Protein AF-A0A142J9A2-F1 (afdb_monomer)

Sequence (137 aa):
YHPEPRVAAILASHFKPEWIINVKETGLVWLVDYSDPINPTIKMIEAERFLHDGGWDSTQRYFMVAANQANKVAVIDALEGDLEALVDTPAVPHPGRGANWNDPEFGPVWTTSHLGEGSLIAIGTDPEGHPDSAWKV

Nearest PDB structures (foldseek):
  1n90-assembly1_B  TM=9.935E-01  e=1.266E-18  Pseudomonas aeruginosa
  1hzv-assembly1_A-2  TM=9.879E-01  e=7.842E-18  Pseudomonas aeruginosa
  1hj3-assembly1_A  TM=9.886E-01  e=1.085E-16  Paracoccus pantotrophus
  1aom-assembly1_A  TM=9.883E-01  e=1.145E-16  Paracoccus pantotrophus
  1hzu-assembly1_A-2  TM=9.749E-01  e=1.958E-16  Pseudomonas aeruginosa

Secondary structure (DSSP, 8-state):
--S---EEEEEE-SSSSEEEEEETTTTEEEEEE-SSTTS-EEEEEE--TTEEEEEE-TTS-EEEEEEGGGTEEEEEETTTTEEEEEEE-SS-B--TT-EEEEETTTEEEEEEEETTEEEEEEEE--TTT-TTTBT--

Structure (mmCIF, N/CA/C/O backbone):
data_AF-A0A142J9A2-F1
#
_entry.id   AF-A0A142J9A2-F1
#
loop_
_atom_site.group_PDB
_atom_site.id
_atom_site.type_symbol
_atom_site.label_atom_id
_atom_site.label_alt_id
_atom_site.label_comp_id
_atom_site.label_asym_id
_atom_site.label_entity_id
_atom_site.label_seq_id
_atom_site.pdbx_PDB_ins_code
_atom_site.Cartn_x
_atom_site.Cartn_y
_atom_site.Cartn_z
_atom_site.occupancy
_atom_site.B_iso_or_equiv
_atom_site.auth_seq_id
_atom_site.auth_comp_id
_atom_site.auth_asym_id
_atom_site.auth_atom_id
_atom_site.pdbx_PDB_model_num
ATOM 1 N N . TYR A 1 1 ? 15.820 -13.095 -12.353 1.00 70.88 1 TYR A N 1
ATOM 2 C CA . TYR A 1 1 ? 16.633 -11.868 -12.478 1.00 70.88 1 TYR A CA 1
ATOM 3 C C . TYR A 1 1 ? 15.858 -10.880 -13.334 1.00 70.88 1 TYR A C 1
ATOM 5 O O . TYR A 1 1 ? 15.519 -11.229 -14.459 1.00 70.88 1 TYR A O 1
ATOM 13 N N . HIS A 1 2 ? 15.527 -9.709 -12.786 1.00 83.44 2 HIS A N 1
ATOM 14 C CA . HIS A 1 2 ? 14.884 -8.607 -13.510 1.00 83.44 2 HIS A CA 1
ATOM 15 C C . HIS A 1 2 ? 15.907 -7.46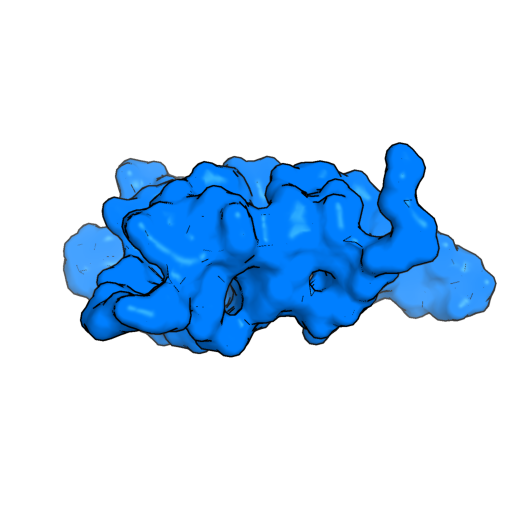7 -13.622 1.00 83.44 2 HIS A C 1
ATOM 17 O O . HIS A 1 2 ? 16.273 -6.924 -12.583 1.00 83.44 2 HIS A O 1
ATOM 23 N N . PRO A 1 3 ? 16.417 -7.136 -14.824 1.00 92.88 3 PRO A N 1
ATOM 24 C CA . PRO A 1 3 ? 17.461 -6.117 -14.976 1.00 92.88 3 PRO A CA 1
ATOM 25 C C . PRO A 1 3 ? 16.941 -4.674 -14.878 1.00 92.88 3 PRO A C 1
ATOM 27 O O . PRO A 1 3 ? 17.738 -3.768 -14.668 1.00 92.88 3 PRO A O 1
ATOM 30 N N . GLU A 1 4 ? 15.629 -4.456 -15.019 1.00 97.06 4 GLU A N 1
ATOM 31 C CA . GLU A 1 4 ? 15.005 -3.123 -15.026 1.00 97.06 4 GLU A CA 1
ATOM 32 C C . GLU A 1 4 ? 13.776 -3.048 -14.091 1.00 97.06 4 GLU A C 1
ATOM 34 O O . GLU A 1 4 ? 12.646 -2.899 -14.556 1.00 97.06 4 GLU A O 1
ATOM 39 N N . PRO A 1 5 ? 13.953 -3.215 -12.766 1.00 97.75 5 PRO A N 1
ATOM 40 C CA . PRO A 1 5 ? 12.890 -2.997 -11.795 1.00 97.75 5 PRO A CA 1
ATOM 41 C C . PRO A 1 5 ? 12.698 -1.497 -11.534 1.00 97.75 5 PRO A C 1
ATOM 43 O O . PRO A 1 5 ? 13.527 -0.837 -10.910 1.00 97.75 5 PRO A O 1
ATOM 46 N N . ARG A 1 6 ? 11.596 -0.948 -12.038 1.00 98.62 6 ARG A N 1
ATOM 47 C CA . ARG A 1 6 ? 11.241 0.468 -11.959 1.00 98.62 6 ARG A CA 1
ATOM 48 C C . ARG A 1 6 ? 10.575 0.782 -10.626 1.00 98.62 6 ARG A C 1
ATOM 50 O O . ARG A 1 6 ? 9.717 0.037 -10.153 1.00 98.62 6 ARG A O 1
ATOM 57 N N . VAL A 1 7 ? 10.917 1.936 -10.065 1.00 98.62 7 VAL A N 1
ATOM 58 C CA . VAL A 1 7 ? 10.167 2.525 -8.952 1.00 98.62 7 VAL A CA 1
ATOM 59 C C . VAL A 1 7 ? 8.869 3.122 -9.496 1.00 98.62 7 VAL A C 1
ATOM 61 O O . VAL A 1 7 ? 8.902 3.829 -10.503 1.00 98.62 7 VAL A O 1
ATOM 64 N N . ALA A 1 8 ? 7.734 2.821 -8.860 1.00 98.31 8 ALA A N 1
ATOM 65 C CA . ALA A 1 8 ? 6.420 3.300 -9.295 1.00 98.31 8 ALA A CA 1
ATOM 66 C C . ALA A 1 8 ? 5.876 4.427 -8.403 1.00 98.31 8 ALA A C 1
ATOM 68 O O . ALA A 1 8 ? 5.993 5.598 -8.756 1.00 98.31 8 ALA A O 1
ATOM 69 N N . ALA A 1 9 ? 5.301 4.089 -7.248 1.00 97.88 9 ALA A N 1
ATOM 70 C CA . ALA A 1 9 ? 4.845 5.052 -6.248 1.00 97.88 9 ALA A CA 1
ATOM 71 C C . ALA A 1 9 ? 5.752 5.054 -5.011 1.00 97.88 9 ALA A C 1
ATOM 73 O O . ALA A 1 9 ? 6.374 4.042 -4.679 1.00 97.88 9 ALA A O 1
ATOM 74 N N . ILE A 1 10 ? 5.801 6.210 -4.344 1.00 98.62 10 ILE A N 1
ATOM 75 C CA . ILE A 1 10 ? 6.500 6.432 -3.076 1.00 98.62 10 ILE A CA 1
ATOM 76 C C . ILE A 1 10 ? 5.545 7.159 -2.124 1.00 98.62 10 ILE A C 1
ATOM 78 O O . ILE A 1 10 ? 4.984 8.195 -2.493 1.00 98.62 10 ILE A O 1
ATOM 82 N N . LEU A 1 11 ? 5.367 6.628 -0.915 1.00 97.44 11 LEU A N 1
ATOM 83 C CA . LEU A 1 11 ? 4.600 7.238 0.176 1.00 97.44 11 LEU A CA 1
ATOM 84 C C . LEU A 1 11 ? 5.467 7.358 1.436 1.00 97.44 11 LEU A C 1
ATOM 86 O O . LEU A 1 11 ? 6.464 6.657 1.572 1.00 97.44 11 LEU A O 1
ATOM 90 N N . ALA A 1 12 ? 5.090 8.242 2.359 1.00 98.38 12 ALA A N 1
ATOM 91 C CA . ALA A 1 12 ? 5.709 8.342 3.682 1.00 98.38 12 ALA A CA 1
ATOM 92 C C . ALA A 1 12 ? 4.829 7.641 4.719 1.00 98.38 12 ALA A C 1
ATOM 94 O O . ALA A 1 12 ? 3.628 7.916 4.760 1.00 98.38 12 ALA A O 1
ATOM 95 N N . SER A 1 13 ? 5.420 6.777 5.547 1.00 98.19 13 SER A N 1
ATOM 96 C CA . SER A 1 13 ? 4.733 6.157 6.684 1.00 98.19 13 SER A CA 1
ATOM 97 C C . SER A 1 13 ? 4.321 7.208 7.721 1.00 98.19 13 SER A C 1
ATOM 99 O O . SER A 1 13 ? 5.017 8.200 7.940 1.00 98.19 13 SER A O 1
ATOM 101 N N . HIS A 1 14 ? 3.187 6.968 8.380 1.00 98.25 14 HIS A N 1
ATOM 102 C CA . HIS A 1 14 ? 2.698 7.771 9.505 1.00 98.25 14 HIS A CA 1
ATOM 103 C C . HIS A 1 14 ? 3.082 7.183 10.877 1.00 98.25 14 HIS A C 1
ATOM 105 O O . HIS A 1 14 ? 2.823 7.809 11.903 1.00 98.25 14 HIS A O 1
ATOM 111 N N . PHE A 1 15 ? 3.720 6.005 10.904 1.00 97.12 15 PHE A N 1
ATOM 112 C CA . PHE A 1 15 ? 4.009 5.242 12.130 1.00 97.12 15 PHE A CA 1
ATOM 113 C C . PHE A 1 15 ? 5.501 5.128 12.441 1.00 97.12 15 PHE A C 1
ATOM 115 O O . PHE A 1 15 ? 5.888 5.003 13.603 1.00 97.12 15 PHE A O 1
ATOM 122 N N . LYS A 1 16 ? 6.341 5.166 11.406 1.00 96.94 16 LYS A N 1
ATOM 123 C CA . LYS A 1 16 ? 7.795 5.002 11.488 1.00 96.94 16 LYS A CA 1
ATOM 124 C C . LYS A 1 16 ? 8.476 6.028 10.580 1.00 96.94 16 LYS A C 1
ATOM 126 O O . LYS A 1 16 ? 7.834 6.512 9.646 1.00 96.94 16 LYS A O 1
ATOM 131 N N . PRO A 1 17 ? 9.753 6.374 10.818 1.00 98.12 17 PRO A N 1
ATOM 132 C CA . PRO A 1 17 ? 10.532 7.217 9.916 1.00 98.12 17 PRO A CA 1
ATOM 133 C C . PRO A 1 17 ? 10.902 6.445 8.636 1.00 98.12 17 PRO A C 1
ATOM 135 O O . PRO A 1 17 ? 12.073 6.202 8.368 1.00 98.12 17 PRO A O 1
ATOM 138 N N . GLU A 1 18 ? 9.900 6.037 7.856 1.00 98.62 18 GLU A N 1
ATOM 139 C CA . GLU A 1 18 ? 10.052 5.155 6.698 1.00 98.62 18 GLU A CA 1
ATOM 140 C C . GLU A 1 18 ? 9.411 5.735 5.431 1.00 98.62 18 GLU A C 1
ATOM 142 O O . GLU A 1 18 ? 8.284 6.243 5.446 1.00 98.62 18 GLU A O 1
ATOM 147 N N . TRP A 1 19 ? 10.114 5.607 4.304 1.00 98.69 19 TRP A N 1
ATOM 148 C CA . TRP A 1 19 ? 9.497 5.682 2.978 1.00 98.69 19 TRP A CA 1
ATOM 149 C C . TRP A 1 19 ? 8.985 4.302 2.571 1.00 98.69 19 TRP A C 1
ATOM 151 O O . TRP A 1 19 ? 9.674 3.306 2.771 1.00 98.69 19 TRP A O 1
ATOM 161 N N . ILE A 1 20 ? 7.818 4.253 1.936 1.00 98.69 20 ILE A N 1
ATOM 162 C CA . ILE A 1 20 ? 7.226 3.049 1.349 1.00 98.69 20 ILE A CA 1
ATOM 163 C C . ILE A 1 20 ? 7.339 3.159 -0.166 1.00 98.69 20 ILE A C 1
ATOM 165 O O . ILE A 1 20 ? 6.775 4.076 -0.764 1.00 98.69 20 ILE A O 1
ATOM 169 N N . ILE A 1 21 ? 8.093 2.253 -0.786 1.00 98.75 21 ILE A N 1
ATOM 170 C CA . ILE A 1 21 ? 8.489 2.339 -2.196 1.00 98.75 21 ILE A CA 1
ATOM 171 C C . ILE A 1 21 ? 8.025 1.095 -2.953 1.00 98.75 21 ILE A C 1
ATOM 173 O O . ILE A 1 21 ? 8.414 -0.022 -2.622 1.00 98.75 21 ILE A O 1
ATOM 177 N N . ASN A 1 22 ? 7.261 1.293 -4.025 1.00 98.75 22 ASN A N 1
ATOM 178 C CA . ASN A 1 22 ? 6.871 0.217 -4.934 1.00 98.75 22 ASN A CA 1
ATOM 179 C C . ASN A 1 22 ? 7.960 -0.068 -5.965 1.00 98.75 22 ASN A C 1
ATOM 181 O O . ASN A 1 22 ? 8.330 0.823 -6.735 1.00 98.75 22 ASN A O 1
ATOM 185 N N . VAL A 1 23 ? 8.377 -1.329 -6.064 1.00 98.56 23 VAL A N 1
ATOM 186 C CA . VAL A 1 23 ? 9.307 -1.816 -7.087 1.00 98.56 23 VAL A CA 1
ATOM 187 C C . VAL A 1 23 ? 8.563 -2.746 -8.048 1.00 98.56 23 VAL A C 1
ATOM 189 O O . VAL A 1 23 ? 8.275 -3.906 -7.742 1.00 98.56 23 VAL A O 1
ATOM 192 N N . LYS A 1 24 ? 8.220 -2.206 -9.223 1.00 98.44 24 LYS A N 1
ATOM 193 C CA . LYS A 1 24 ? 7.184 -2.716 -10.134 1.00 98.44 24 LYS A CA 1
ATOM 194 C C . LYS A 1 24 ? 7.430 -4.146 -10.620 1.00 98.44 24 LYS A C 1
ATOM 196 O O . LYS A 1 24 ? 6.589 -5.015 -10.413 1.00 98.44 24 LYS A O 1
ATOM 201 N N . GLU A 1 25 ? 8.534 -4.411 -11.311 1.00 98.31 25 GLU A N 1
ATOM 202 C CA . GLU A 1 25 ? 8.748 -5.680 -12.027 1.00 98.31 25 GLU A CA 1
ATOM 203 C C . GLU A 1 25 ? 8.978 -6.862 -11.084 1.00 98.31 25 GLU A C 1
ATOM 205 O O . GLU A 1 25 ? 8.613 -7.992 -11.423 1.00 98.31 25 GLU A O 1
ATOM 210 N N . THR A 1 26 ? 9.576 -6.591 -9.921 1.00 98.19 26 THR A N 1
ATOM 211 C CA . THR A 1 26 ? 9.856 -7.584 -8.878 1.00 98.19 26 THR A CA 1
ATOM 212 C C . THR A 1 26 ? 8.685 -7.796 -7.930 1.00 98.19 26 THR A C 1
ATOM 214 O O . THR A 1 26 ? 8.685 -8.796 -7.228 1.00 98.19 26 THR A O 1
ATOM 217 N N . GLY A 1 27 ? 7.705 -6.887 -7.903 1.00 98.25 27 GLY A N 1
ATOM 218 C CA . GLY A 1 27 ? 6.557 -6.985 -7.002 1.00 98.25 27 GLY A CA 1
ATOM 219 C C . GLY A 1 27 ? 6.924 -6.838 -5.530 1.00 98.25 27 GLY A C 1
ATOM 220 O O . GLY A 1 27 ? 6.348 -7.509 -4.680 1.00 98.25 27 GLY A O 1
ATOM 221 N N . LEU A 1 28 ? 7.919 -5.995 -5.241 1.00 98.62 28 LEU A N 1
ATOM 222 C CA . LEU A 1 28 ? 8.384 -5.750 -3.879 1.00 98.62 28 LEU A CA 1
ATOM 223 C C . LEU A 1 28 ? 7.921 -4.376 -3.410 1.00 98.62 28 LEU A C 1
ATOM 225 O O . LEU A 1 28 ? 8.057 -3.395 -4.145 1.00 98.62 28 LEU A O 1
ATOM 229 N N . VAL A 1 29 ? 7.457 -4.307 -2.168 1.00 98.81 29 VAL A N 1
ATOM 230 C CA . VAL A 1 29 ? 7.281 -3.051 -1.437 1.00 98.81 29 VAL A CA 1
ATOM 231 C C . VAL A 1 29 ? 8.450 -2.909 -0.473 1.00 98.81 29 VAL A C 1
ATOM 233 O O . VAL A 1 29 ? 8.738 -3.818 0.302 1.00 98.81 29 VAL A O 1
ATOM 236 N N . TRP A 1 30 ? 9.179 -1.803 -0.554 1.00 98.75 30 TRP A N 1
ATOM 237 C CA . TRP A 1 30 ? 10.323 -1.536 0.314 1.00 98.75 30 TRP A CA 1
ATOM 238 C C . TRP A 1 30 ? 9.935 -0.526 1.383 1.00 98.75 30 TRP A C 1
ATOM 240 O O . TRP A 1 30 ? 9.460 0.557 1.048 1.00 98.75 30 TRP A O 1
ATOM 250 N N . LEU A 1 31 ? 10.185 -0.864 2.644 1.00 98.69 31 LEU A N 1
ATOM 251 C CA . LEU A 1 31 ? 10.149 0.070 3.764 1.00 98.69 31 LEU A CA 1
ATOM 252 C C . LEU A 1 31 ? 11.582 0.530 4.025 1.00 98.69 31 LEU A C 1
ATOM 254 O O . LEU A 1 31 ? 12.428 -0.275 4.422 1.00 98.69 31 LEU A O 1
ATOM 258 N N . VAL A 1 32 ? 11.869 1.793 3.722 1.00 98.69 32 VAL A N 1
ATOM 259 C CA . VAL A 1 32 ? 13.205 2.390 3.820 1.00 98.69 32 VAL A CA 1
ATOM 260 C C . VAL A 1 32 ? 13.246 3.315 5.028 1.00 98.69 32 VAL A C 1
ATOM 262 O O . VAL A 1 32 ? 12.724 4.429 4.959 1.00 98.69 32 VAL A O 1
ATOM 265 N N . ASP A 1 33 ? 13.873 2.857 6.109 1.00 98.62 33 ASP A N 1
ATOM 266 C CA . ASP A 1 33 ? 14.057 3.629 7.340 1.00 98.62 33 ASP A CA 1
ATOM 267 C C . ASP A 1 33 ? 15.119 4.714 7.123 1.00 98.62 33 ASP A C 1
ATOM 269 O O . ASP A 1 33 ? 16.268 4.431 6.768 1.00 98.62 33 ASP A O 1
ATOM 273 N N . TYR A 1 34 ? 14.716 5.966 7.328 1.00 97.88 34 TYR A N 1
ATOM 274 C CA . TYR A 1 34 ? 15.544 7.157 7.167 1.00 97.88 34 TYR A CA 1
ATOM 275 C C . TYR A 1 34 ? 15.955 7.806 8.497 1.00 97.88 34 TYR A C 1
ATOM 277 O O . TYR A 1 34 ? 16.426 8.945 8.495 1.00 97.88 34 TYR A O 1
ATOM 285 N N . SER A 1 35 ? 15.790 7.123 9.633 1.00 98.25 35 SER A N 1
ATOM 286 C CA . SER A 1 35 ? 16.272 7.592 10.941 1.00 98.25 35 SER A CA 1
ATOM 287 C C . SER A 1 35 ? 17.792 7.808 10.972 1.00 98.25 35 SER A C 1
ATOM 289 O O . SER A 1 35 ? 18.254 8.779 11.574 1.00 98.25 35 SER A O 1
ATOM 291 N N . ASP A 1 36 ? 18.554 6.970 10.260 1.00 97.88 36 ASP A N 1
ATOM 292 C CA . ASP A 1 36 ? 19.940 7.224 9.855 1.00 97.88 36 ASP A CA 1
ATOM 293 C C . ASP A 1 36 ? 20.021 7.294 8.316 1.00 97.88 36 ASP A C 1
ATOM 295 O O . ASP A 1 36 ? 20.194 6.272 7.648 1.00 97.88 36 ASP A O 1
ATOM 299 N N . PRO A 1 37 ? 19.911 8.492 7.714 1.00 94.44 37 PRO A N 1
ATOM 300 C CA . PRO A 1 37 ? 19.881 8.641 6.260 1.00 94.44 37 PRO A CA 1
ATOM 301 C C . PRO A 1 37 ? 21.224 8.326 5.580 1.00 94.44 37 PRO A C 1
ATOM 303 O O . PRO A 1 37 ? 21.272 8.248 4.353 1.00 94.44 37 PRO A O 1
ATOM 306 N N . ILE A 1 38 ? 22.314 8.165 6.340 1.00 97.81 38 ILE A N 1
ATOM 307 C CA . ILE A 1 38 ? 23.623 7.771 5.804 1.00 97.81 38 ILE A CA 1
ATOM 308 C C . ILE A 1 38 ? 23.778 6.244 5.804 1.00 97.81 38 ILE A C 1
ATOM 310 O O . ILE A 1 38 ? 24.493 5.713 4.953 1.00 97.81 38 ILE A O 1
ATOM 314 N N . ASN A 1 39 ? 23.071 5.536 6.692 1.00 97.44 39 ASN A N 1
ATOM 315 C CA . ASN A 1 39 ? 23.067 4.073 6.784 1.00 97.44 39 ASN A CA 1
ATOM 316 C C . ASN A 1 39 ? 21.627 3.517 6.826 1.00 97.44 39 ASN A C 1
ATOM 318 O O . ASN A 1 39 ? 21.235 2.915 7.830 1.00 97.44 39 ASN A O 1
ATOM 322 N N . PRO A 1 40 ? 20.824 3.702 5.760 1.00 97.06 40 PRO A N 1
ATOM 323 C CA . PRO A 1 40 ? 19.420 3.311 5.780 1.00 97.06 40 PRO A CA 1
ATOM 324 C C . PRO A 1 40 ? 19.268 1.793 5.891 1.00 97.06 40 PRO A C 1
ATOM 326 O O . PRO A 1 40 ? 20.005 1.027 5.260 1.00 97.06 40 PRO A O 1
ATOM 329 N N . THR A 1 41 ? 18.262 1.356 6.646 1.00 98.31 41 THR A N 1
ATOM 330 C CA . THR A 1 41 ? 17.831 -0.046 6.637 1.00 98.31 41 THR A CA 1
ATOM 331 C C . THR A 1 41 ? 16.636 -0.212 5.706 1.00 98.31 41 THR A C 1
ATOM 333 O O . THR A 1 41 ? 15.839 0.709 5.524 1.00 98.31 41 THR A O 1
ATOM 336 N N . ILE A 1 42 ? 16.540 -1.373 5.055 1.00 98.50 42 ILE A N 1
ATOM 337 C CA . ILE A 1 42 ? 15.473 -1.664 4.094 1.00 98.50 42 ILE A CA 1
ATOM 338 C C . ILE A 1 42 ? 14.836 -3.000 4.457 1.00 98.50 42 ILE A C 1
ATOM 340 O O . ILE A 1 42 ? 15.507 -4.035 4.430 1.00 98.50 42 ILE A O 1
ATOM 344 N N . LYS A 1 43 ? 13.531 -2.989 4.743 1.00 98.50 43 LYS A N 1
ATOM 345 C CA . LYS A 1 43 ? 12.698 -4.198 4.783 1.00 98.50 43 LYS A CA 1
ATOM 346 C C . LYS A 1 43 ? 12.016 -4.352 3.428 1.00 98.50 43 LYS A C 1
ATOM 348 O O . LYS A 1 43 ? 11.395 -3.416 2.937 1.00 98.50 43 LYS A O 1
ATOM 353 N N . MET A 1 44 ? 12.139 -5.525 2.816 1.00 98.62 44 MET A N 1
ATOM 354 C CA . MET A 1 44 ? 11.492 -5.840 1.540 1.00 98.62 44 MET A CA 1
ATOM 355 C C . MET A 1 44 ? 10.321 -6.785 1.797 1.00 98.62 44 MET A C 1
ATOM 357 O O . MET A 1 44 ? 10.509 -7.840 2.398 1.00 98.62 44 MET A O 1
ATOM 361 N N . ILE A 1 45 ? 9.133 -6.396 1.346 1.00 98.62 45 ILE A N 1
ATOM 362 C CA . ILE A 1 45 ? 7.895 -7.165 1.459 1.00 98.62 45 ILE A CA 1
ATOM 363 C C . ILE A 1 45 ? 7.551 -7.695 0.070 1.00 98.62 45 ILE A C 1
ATOM 365 O O . ILE A 1 45 ? 7.457 -6.924 -0.888 1.00 98.62 45 ILE A O 1
ATOM 369 N N . GLU A 1 46 ? 7.381 -9.009 -0.040 1.00 98.38 46 GLU A N 1
ATOM 370 C CA . GLU A 1 46 ? 6.830 -9.632 -1.242 1.00 98.38 46 GLU A CA 1
ATOM 371 C C . GLU A 1 46 ? 5.334 -9.319 -1.318 1.00 98.38 46 GLU A C 1
ATOM 373 O O . GLU A 1 46 ? 4.599 -9.595 -0.375 1.00 98.38 46 GLU A O 1
ATOM 378 N N . ALA A 1 47 ? 4.899 -8.710 -2.421 1.00 98.50 47 ALA A N 1
ATOM 379 C CA . ALA A 1 47 ? 3.502 -8.381 -2.678 1.00 98.50 47 ALA A CA 1
ATOM 380 C C . ALA A 1 47 ? 3.047 -9.077 -3.969 1.00 98.50 47 ALA A C 1
ATOM 382 O O . ALA A 1 47 ? 2.854 -10.288 -3.992 1.00 98.50 47 ALA A O 1
ATOM 383 N N . GLU A 1 48 ? 2.917 -8.333 -5.065 1.00 98.56 48 GLU A N 1
ATOM 384 C CA . GLU A 1 48 ? 2.558 -8.870 -6.375 1.00 98.56 48 GLU A CA 1
ATOM 385 C C . GLU A 1 48 ? 3.270 -8.081 -7.473 1.00 98.56 48 GLU A C 1
ATOM 387 O O . GLU A 1 48 ? 3.547 -6.890 -7.332 1.00 98.56 48 GLU A O 1
ATOM 392 N N . ARG A 1 49 ? 3.590 -8.731 -8.590 1.00 98.12 49 ARG A N 1
ATOM 393 C CA . ARG A 1 49 ? 4.251 -8.088 -9.726 1.00 98.12 49 ARG A CA 1
ATOM 394 C C . ARG A 1 49 ? 3.371 -7.005 -10.342 1.00 98.12 49 ARG A C 1
ATOM 396 O O . ARG A 1 49 ? 2.148 -7.061 -10.337 1.00 98.12 49 ARG A O 1
ATOM 403 N N . PHE A 1 50 ? 4.035 -6.043 -10.972 1.00 98.00 50 PHE A N 1
ATOM 404 C CA . PHE A 1 50 ? 3.421 -4.905 -11.651 1.00 98.00 50 PHE A CA 1
ATOM 405 C C . PHE A 1 50 ? 2.795 -3.857 -10.725 1.00 98.00 50 PHE A C 1
ATOM 407 O O . PHE A 1 50 ? 1.939 -3.093 -11.179 1.00 98.00 50 PHE A O 1
ATOM 414 N N . LEU A 1 51 ? 3.296 -3.734 -9.487 1.00 98.62 51 LEU A N 1
ATOM 415 C CA . LEU A 1 51 ? 2.959 -2.620 -8.590 1.00 98.62 51 LEU A CA 1
ATOM 416 C C . LEU A 1 51 ? 3.025 -1.279 -9.326 1.00 98.62 51 LEU A C 1
ATOM 418 O O . LEU A 1 51 ? 3.908 -1.040 -10.162 1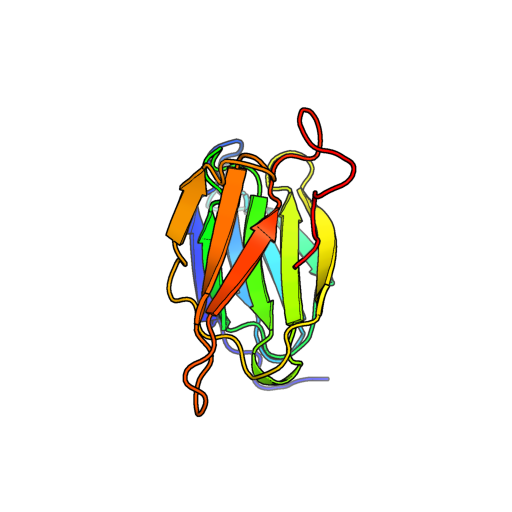.00 98.62 51 LEU A O 1
ATOM 422 N N . HIS A 1 52 ? 2.063 -0.412 -9.052 1.00 98.44 52 HIS A N 1
ATOM 423 C CA . HIS A 1 52 ? 1.929 0.877 -9.707 1.00 98.44 52 HIS A CA 1
ATOM 424 C C . HIS A 1 52 ? 1.655 1.965 -8.663 1.00 98.44 52 HIS A C 1
ATOM 426 O O . HIS A 1 52 ? 2.533 2.277 -7.854 1.00 98.44 52 HIS A O 1
ATOM 432 N N . ASP A 1 53 ? 0.459 2.530 -8.694 1.00 98.38 53 ASP A N 1
ATOM 433 C CA . ASP A 1 53 ? -0.060 3.565 -7.822 1.00 98.38 53 ASP A CA 1
ATOM 434 C C . ASP A 1 53 ? -0.881 2.975 -6.667 1.00 98.38 53 ASP A C 1
ATOM 436 O O . ASP A 1 53 ? -1.200 1.786 -6.632 1.00 98.38 53 ASP A O 1
ATOM 440 N N . GLY A 1 54 ? -1.156 3.808 -5.671 1.00 98.56 54 GLY A N 1
ATOM 441 C CA . GLY A 1 54 ? -1.813 3.410 -4.440 1.00 98.56 54 GLY A CA 1
ATOM 442 C C . GLY A 1 54 ? -1.919 4.566 -3.456 1.00 98.56 54 GLY A C 1
ATOM 443 O O . GLY A 1 54 ? -1.315 5.629 -3.641 1.00 98.56 54 GLY A O 1
ATOM 444 N N . GLY A 1 55 ? -2.668 4.350 -2.384 1.00 98.75 55 GLY A N 1
ATOM 445 C CA . GLY A 1 55 ? -2.854 5.339 -1.336 1.00 98.75 55 GLY A CA 1
ATOM 446 C C . GLY A 1 55 ? -3.184 4.724 0.008 1.00 98.75 55 GLY A C 1
ATOM 447 O O . GLY A 1 55 ? -3.358 3.518 0.144 1.00 98.75 55 GLY A O 1
ATOM 448 N N . TRP A 1 56 ? -3.236 5.589 1.006 1.00 98.81 56 TRP A N 1
ATOM 449 C CA . TRP A 1 56 ? -3.618 5.223 2.356 1.00 98.81 56 TRP A CA 1
ATOM 450 C C . TRP A 1 56 ? -5.109 4.910 2.455 1.00 98.81 56 TRP A C 1
ATOM 452 O O . TRP A 1 56 ? -5.928 5.611 1.850 1.00 98.81 56 TRP A O 1
ATOM 462 N N . ASP A 1 57 ? -5.451 3.931 3.287 1.00 98.75 57 ASP A N 1
ATOM 463 C CA . ASP A 1 57 ? -6.779 3.844 3.883 1.00 98.75 57 ASP A CA 1
ATOM 464 C C . ASP A 1 57 ? -7.073 5.088 4.754 1.00 98.75 57 ASP A C 1
ATOM 466 O O . ASP A 1 57 ? -6.207 5.935 5.005 1.00 98.75 57 ASP A O 1
ATOM 470 N N . SER A 1 58 ? -8.309 5.215 5.237 1.00 98.56 58 SER A N 1
ATOM 471 C CA . SER A 1 58 ? -8.733 6.368 6.046 1.00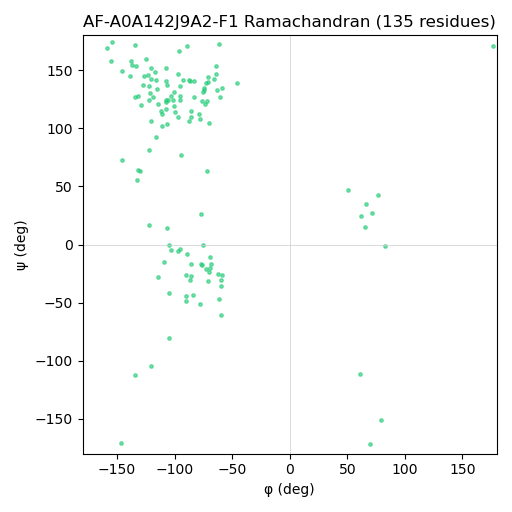 98.56 58 SER A CA 1
ATOM 472 C C . SER A 1 58 ? -7.929 6.577 7.340 1.00 98.56 58 SER A C 1
ATOM 474 O O . SER A 1 58 ? -7.818 7.715 7.799 1.00 98.56 58 SER A O 1
ATOM 476 N N . THR A 1 59 ? -7.349 5.514 7.906 1.00 98.50 59 THR A N 1
ATOM 477 C CA . THR A 1 59 ? -6.551 5.548 9.143 1.00 98.50 59 THR A CA 1
ATOM 478 C C . THR A 1 59 ? -5.067 5.819 8.900 1.00 98.50 59 THR A C 1
ATOM 480 O O . THR A 1 59 ? -4.323 6.055 9.850 1.00 98.50 59 THR A O 1
ATOM 483 N N . GLN A 1 60 ? -4.640 5.828 7.633 1.00 98.50 60 GLN A N 1
ATOM 484 C CA . GLN A 1 60 ? -3.247 5.972 7.207 1.00 98.50 60 GLN A CA 1
ATOM 485 C C . GLN A 1 60 ? -2.324 4.819 7.616 1.00 98.50 60 GLN A C 1
ATOM 487 O O . GLN A 1 60 ? -1.105 4.977 7.530 1.00 98.50 60 GLN A O 1
ATOM 492 N N . ARG A 1 61 ? -2.885 3.672 8.027 1.00 98.50 61 ARG A N 1
ATOM 493 C CA . ARG A 1 61 ? -2.153 2.458 8.425 1.00 98.50 61 ARG A CA 1
ATOM 494 C C . ARG A 1 61 ? -1.899 1.524 7.259 1.00 98.50 61 ARG A C 1
ATOM 496 O O . ARG A 1 61 ? -0.786 1.021 7.119 1.00 98.50 61 ARG A O 1
ATOM 503 N N . TYR A 1 62 ? -2.907 1.305 6.431 1.00 98.81 62 TYR A N 1
ATOM 504 C CA . TYR A 1 62 ? -2.851 0.335 5.355 1.00 98.81 62 TYR A CA 1
ATOM 505 C C . TYR A 1 62 ? -2.589 1.038 4.034 1.00 98.81 62 TYR A C 1
ATOM 507 O O . TYR A 1 62 ? -3.360 1.891 3.584 1.00 98.81 62 TYR A O 1
ATOM 515 N N . PHE A 1 63 ? -1.477 0.687 3.400 1.00 98.69 63 PHE A N 1
ATOM 516 C CA . PHE A 1 63 ? -1.173 1.146 2.058 1.00 98.69 63 PHE A CA 1
ATOM 517 C C . PHE A 1 63 ? -1.838 0.217 1.040 1.00 98.69 63 PHE A C 1
ATOM 519 O O . PHE A 1 63 ? -1.431 -0.932 0.862 1.00 98.69 63 PHE A O 1
ATOM 526 N N . MET A 1 64 ? -2.863 0.747 0.374 1.00 98.75 64 MET A N 1
ATOM 527 C CA . MET A 1 64 ? -3.641 0.093 -0.674 1.00 98.75 64 MET A CA 1
ATOM 528 C C . MET A 1 64 ? -2.955 0.337 -2.022 1.00 98.75 64 MET A C 1
ATOM 530 O O . MET A 1 64 ? -2.996 1.456 -2.544 1.00 98.75 64 MET A O 1
ATOM 534 N N . VAL A 1 65 ? -2.308 -0.679 -2.596 1.00 98.44 65 VAL A N 1
ATOM 535 C CA . VAL A 1 65 ? -1.507 -0.543 -3.823 1.00 98.44 65 VAL A CA 1
ATOM 536 C C . VAL A 1 65 ? -1.990 -1.449 -4.948 1.00 98.44 65 VAL A C 1
ATOM 538 O O . VAL A 1 65 ? -2.126 -2.657 -4.787 1.00 98.44 65 VAL A O 1
ATOM 541 N N . ALA A 1 66 ? -2.184 -0.877 -6.134 1.00 98.62 66 ALA A N 1
ATOM 542 C CA . ALA A 1 66 ? -2.556 -1.622 -7.327 1.00 98.62 66 ALA A CA 1
ATOM 543 C C . ALA A 1 66 ? -1.359 -2.384 -7.921 1.00 98.62 66 ALA A C 1
ATOM 545 O O . ALA A 1 66 ? -0.351 -1.793 -8.324 1.00 98.62 66 ALA A O 1
ATOM 546 N N . ALA A 1 67 ? -1.512 -3.698 -8.071 1.00 98.44 67 ALA A N 1
ATOM 547 C CA . ALA A 1 67 ? -0.707 -4.544 -8.944 1.00 98.44 67 ALA A CA 1
ATO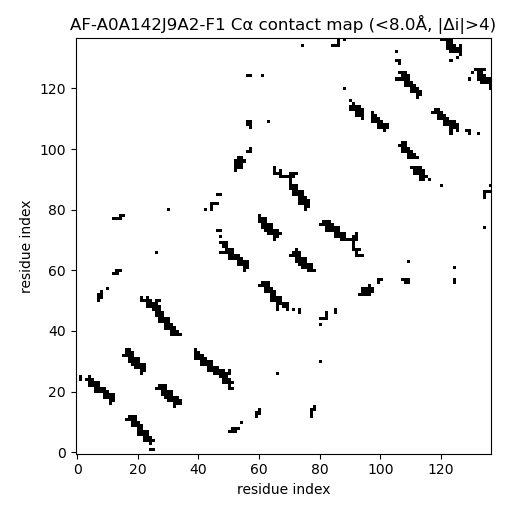M 548 C C . ALA A 1 67 ? -1.437 -4.669 -10.289 1.00 98.44 67 ALA A C 1
ATOM 550 O O . ALA A 1 67 ? -2.137 -5.641 -10.573 1.00 98.44 67 ALA A O 1
ATOM 551 N N . ASN A 1 68 ? -1.351 -3.612 -11.097 1.00 93.62 68 ASN A N 1
ATOM 552 C CA . ASN A 1 68 ? -2.359 -3.346 -12.122 1.00 93.62 68 ASN A CA 1
ATOM 553 C C . ASN A 1 68 ? -2.484 -4.448 -13.194 1.00 93.62 68 ASN A C 1
ATOM 555 O O . ASN A 1 68 ? -3.581 -4.917 -13.470 1.00 93.62 68 ASN A O 1
ATOM 559 N N . GLN A 1 69 ? -1.370 -4.928 -13.748 1.00 96.38 69 GLN A N 1
ATOM 560 C CA . GLN A 1 69 ? -1.356 -6.015 -14.741 1.00 96.38 69 GLN A CA 1
ATOM 561 C C . GLN A 1 69 ? -1.592 -7.409 -14.132 1.00 96.38 69 GLN A C 1
ATOM 563 O O . GLN A 1 69 ? -1.598 -8.396 -14.864 1.00 96.38 69 GLN A O 1
ATOM 568 N N . ALA A 1 70 ? -1.777 -7.498 -12.813 1.00 97.44 70 ALA A N 1
ATOM 569 C CA . ALA A 1 70 ? -2.171 -8.714 -12.111 1.00 97.44 70 ALA A CA 1
ATOM 570 C C . ALA A 1 70 ? -3.650 -8.702 -11.677 1.00 97.44 70 ALA A C 1
ATOM 572 O O . ALA A 1 70 ? -4.097 -9.690 -11.106 1.00 97.44 70 ALA A O 1
ATOM 573 N N . ASN A 1 71 ? -4.404 -7.624 -11.953 1.00 97.44 71 ASN A N 1
ATOM 574 C CA . ASN A 1 71 ? -5.783 -7.423 -11.481 1.00 97.44 71 ASN A CA 1
ATOM 575 C C . ASN A 1 71 ? -5.925 -7.638 -9.964 1.00 97.44 71 ASN A C 1
ATOM 577 O O . ASN A 1 71 ? -6.798 -8.371 -9.500 1.00 97.44 71 ASN A O 1
ATOM 581 N N . LYS A 1 72 ? -5.012 -7.038 -9.192 1.00 98.62 72 LYS A N 1
ATOM 582 C CA . LYS A 1 72 ? -4.989 -7.146 -7.731 1.00 98.62 72 LYS A CA 1
ATOM 583 C C . LYS A 1 72 ? -4.717 -5.804 -7.064 1.00 98.62 72 LYS A C 1
ATOM 585 O O . LYS A 1 72 ? -4.035 -4.942 -7.626 1.00 98.62 72 LYS A O 1
ATOM 590 N N . VAL A 1 73 ? -5.180 -5.675 -5.827 1.00 98.81 73 VAL A N 1
ATOM 591 C CA . VAL A 1 73 ? -4.745 -4.659 -4.864 1.00 98.81 73 VAL A CA 1
ATOM 592 C C . VAL A 1 73 ? -4.047 -5.369 -3.709 1.00 98.81 73 VAL A C 1
ATOM 594 O O . VAL A 1 73 ? -4.642 -6.226 -3.062 1.00 98.81 73 VAL A O 1
ATOM 597 N N . ALA A 1 74 ? -2.783 -5.035 -3.459 1.00 98.75 74 ALA A N 1
ATOM 598 C CA . ALA A 1 74 ? -2.080 -5.480 -2.264 1.00 98.75 74 ALA A CA 1
ATOM 599 C C . ALA A 1 74 ? -2.325 -4.497 -1.115 1.00 98.75 74 ALA A C 1
ATOM 601 O O . ALA A 1 74 ? -2.370 -3.283 -1.325 1.00 98.75 74 ALA A O 1
ATOM 602 N N . VAL A 1 75 ? -2.475 -5.037 0.089 1.00 98.81 75 VAL A N 1
ATOM 603 C CA . VAL A 1 75 ? -2.680 -4.284 1.327 1.00 98.81 75 VAL A CA 1
ATOM 604 C C . VAL A 1 75 ? -1.437 -4.462 2.186 1.00 98.81 75 VAL A C 1
ATOM 606 O O . VAL A 1 75 ? -1.127 -5.579 2.593 1.00 98.81 75 VAL A O 1
ATOM 609 N N . ILE A 1 76 ? -0.705 -3.377 2.428 1.00 98.75 76 ILE A N 1
ATOM 610 C CA . ILE A 1 76 ? 0.514 -3.389 3.246 1.00 98.75 76 ILE A CA 1
ATOM 611 C C . ILE A 1 76 ? 0.218 -2.716 4.582 1.00 98.75 76 ILE A C 1
ATOM 613 O O . ILE A 1 76 ? -0.172 -1.547 4.591 1.00 98.75 76 ILE A O 1
ATOM 617 N N . ASP A 1 77 ? 0.429 -3.410 5.698 1.00 98.69 77 ASP A N 1
ATOM 618 C CA . ASP A 1 77 ? 0.343 -2.800 7.026 1.00 98.69 77 ASP A CA 1
ATOM 619 C C . ASP A 1 77 ? 1.639 -2.025 7.303 1.00 98.69 77 ASP A C 1
ATOM 621 O O . ASP A 1 77 ? 2.715 -2.607 7.433 1.00 98.69 77 ASP A O 1
ATOM 625 N N . ALA A 1 78 ? 1.573 -0.695 7.375 1.00 98.12 78 ALA A N 1
ATOM 626 C CA . ALA A 1 78 ? 2.749 0.137 7.631 1.00 98.12 78 ALA A CA 1
ATOM 627 C C . ALA A 1 78 ? 3.198 0.131 9.104 1.00 98.12 78 ALA A C 1
ATOM 629 O O . ALA A 1 78 ? 4.330 0.524 9.404 1.00 98.12 78 ALA A O 1
ATOM 630 N N . LEU A 1 79 ? 2.334 -0.296 10.028 1.00 97.81 79 LEU A N 1
ATOM 631 C CA . LEU A 1 79 ? 2.672 -0.421 11.441 1.00 97.81 79 LEU A CA 1
ATOM 632 C C . LEU A 1 79 ? 3.499 -1.688 11.683 1.00 97.81 79 LEU A C 1
ATOM 634 O O . LEU A 1 79 ? 4.594 -1.608 12.245 1.00 97.81 79 LEU A O 1
ATOM 638 N N . GLU A 1 80 ? 3.030 -2.836 11.201 1.00 98.12 80 GLU A N 1
ATOM 639 C CA . GLU A 1 80 ? 3.717 -4.129 11.372 1.00 98.12 80 GLU A CA 1
ATOM 640 C C . GLU A 1 80 ? 4.779 -4.375 10.279 1.00 98.12 80 GLU A C 1
ATOM 642 O O . GLU A 1 80 ? 5.841 -4.978 10.497 1.00 98.12 80 GLU A O 1
ATOM 647 N N . GLY A 1 81 ? 4.574 -3.777 9.108 1.00 97.81 81 GLY A N 1
ATOM 648 C CA . GLY A 1 81 ? 5.473 -3.832 7.966 1.00 97.81 81 GLY A CA 1
ATOM 649 C C . GLY A 1 81 ? 5.392 -5.153 7.209 1.00 97.81 81 GLY A C 1
ATOM 650 O O . GLY A 1 81 ? 6.438 -5.712 6.872 1.00 97.81 81 GLY A O 1
ATOM 651 N N . ASP A 1 82 ? 4.198 -5.684 6.986 1.00 98.31 82 ASP A N 1
ATOM 652 C CA . ASP A 1 82 ? 3.936 -6.936 6.278 1.00 98.31 82 ASP A CA 1
ATOM 653 C C . ASP A 1 82 ? 2.797 -6.803 5.251 1.00 98.31 82 ASP A C 1
ATOM 655 O O . ASP A 1 82 ? 2.170 -5.753 5.095 1.00 98.31 82 ASP A O 1
ATOM 659 N N . LEU A 1 83 ? 2.623 -7.858 4.450 1.00 98.62 83 LEU A N 1
ATOM 660 C CA . LEU A 1 83 ? 1.527 -7.983 3.496 1.00 98.62 83 LEU A CA 1
ATOM 661 C C . LEU A 1 83 ? 0.319 -8.568 4.228 1.00 98.62 83 LEU A C 1
ATOM 663 O O . LEU A 1 83 ? 0.349 -9.731 4.624 1.00 98.62 83 LEU A O 1
ATOM 667 N N . GLU A 1 84 ? -0.744 -7.782 4.335 1.00 98.50 84 GLU A N 1
ATOM 668 C CA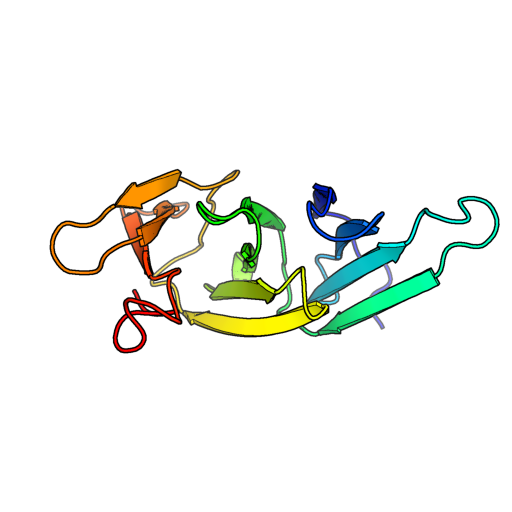 . GLU A 1 84 ? -1.982 -8.174 5.006 1.00 98.50 84 GLU A CA 1
ATOM 669 C C . GLU A 1 84 ? -2.900 -8.962 4.060 1.00 98.50 84 GLU A C 1
ATOM 671 O O . GLU A 1 84 ? -3.456 -9.999 4.422 1.00 98.50 84 GLU A O 1
ATOM 676 N N . ALA A 1 85 ? -3.044 -8.503 2.811 1.00 98.62 85 ALA A N 1
ATOM 677 C CA . ALA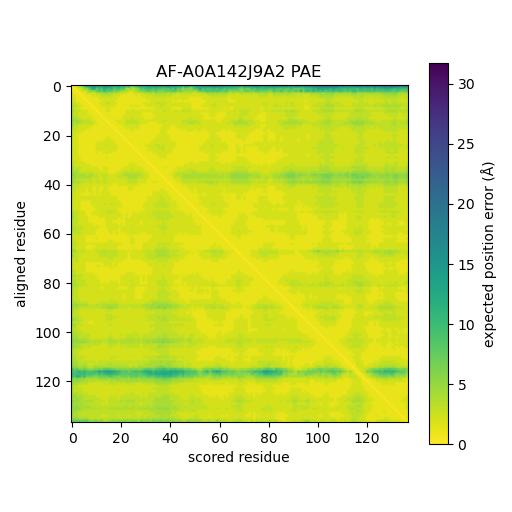 A 1 85 ? -3.934 -9.139 1.842 1.00 98.62 85 ALA A CA 1
ATOM 678 C C . ALA A 1 85 ? -3.543 -8.880 0.380 1.00 98.62 85 ALA A C 1
ATOM 680 O O . ALA A 1 85 ? -2.907 -7.881 0.038 1.00 98.62 85 ALA A O 1
ATOM 681 N N . LEU A 1 86 ? -4.005 -9.775 -0.499 1.00 98.75 86 LEU A N 1
ATOM 682 C CA . LEU A 1 86 ? -4.062 -9.589 -1.949 1.00 98.75 86 LEU A CA 1
ATOM 683 C C . LEU A 1 86 ? -5.519 -9.719 -2.394 1.00 98.75 86 LEU A C 1
ATOM 685 O O . LEU A 1 86 ? -6.065 -10.821 -2.424 1.00 98.75 86 LEU A O 1
ATOM 689 N N . VAL A 1 87 ? -6.136 -8.595 -2.739 1.00 98.62 87 VAL A N 1
ATOM 690 C CA . VAL A 1 87 ? -7.548 -8.507 -3.119 1.00 98.62 87 VAL A CA 1
ATOM 691 C C . VAL A 1 87 ? -7.667 -8.563 -4.638 1.00 98.62 87 VAL A C 1
ATOM 693 O O . VAL A 1 87 ? -7.041 -7.762 -5.332 1.00 98.62 87 VAL A O 1
ATOM 696 N N . ASP A 1 88 ? -8.451 -9.504 -5.162 1.00 98.12 88 ASP A N 1
ATOM 697 C CA . ASP A 1 88 ? -8.729 -9.607 -6.598 1.00 98.12 88 ASP A CA 1
ATOM 698 C C . ASP A 1 88 ? -9.638 -8.471 -7.076 1.00 98.12 88 ASP A C 1
ATOM 700 O O . ASP A 1 88 ? -10.612 -8.106 -6.416 1.00 98.12 88 ASP A O 1
ATOM 704 N N . THR A 1 89 ? -9.344 -7.938 -8.260 1.00 96.38 89 THR A N 1
ATOM 705 C CA . THR A 1 89 ? -10.157 -6.918 -8.926 1.00 96.38 89 THR A CA 1
ATOM 706 C C . THR A 1 89 ? -10.709 -7.452 -10.251 1.00 96.38 89 THR A C 1
ATOM 708 O O . THR A 1 89 ? -10.068 -8.275 -10.907 1.00 96.38 89 THR A O 1
ATOM 711 N N . PRO A 1 90 ? -11.899 -7.009 -10.695 1.00 93.94 90 PRO A N 1
ATOM 712 C CA . PRO A 1 90 ? -12.524 -7.542 -11.911 1.00 93.94 90 PRO A CA 1
ATOM 713 C C . PRO A 1 90 ? -11.796 -7.128 -13.202 1.00 93.94 90 PRO A C 1
ATOM 715 O O . PRO A 1 90 ? -11.900 -7.812 -14.219 1.00 93.94 90 PRO A O 1
ATOM 718 N N . ALA A 1 91 ? -11.051 -6.023 -13.162 1.00 95.19 91 ALA A N 1
ATOM 719 C CA . ALA A 1 91 ? -10.294 -5.468 -14.281 1.00 95.19 91 ALA A CA 1
ATOM 720 C C . ALA A 1 91 ? -9.003 -4.806 -13.775 1.00 95.19 91 ALA A C 1
ATOM 722 O O . ALA A 1 91 ? -8.677 -4.937 -12.599 1.00 95.19 91 ALA A O 1
ATOM 723 N N . VAL A 1 92 ? -8.284 -4.082 -14.644 1.00 97.75 92 VAL A N 1
ATOM 724 C CA . VAL A 1 92 ? -6.996 -3.426 -14.345 1.00 97.75 92 VAL A CA 1
ATOM 725 C C . VAL A 1 92 ? -7.205 -2.234 -13.398 1.00 97.75 92 VAL A C 1
ATOM 727 O O . VAL A 1 92 ? -7.667 -1.188 -13.867 1.00 97.75 92 VAL A O 1
ATOM 730 N N . PRO A 1 93 ? -6.871 -2.331 -12.095 1.00 98.19 93 PRO A N 1
ATOM 731 C CA . PRO A 1 93 ? -7.104 -1.246 -11.148 1.00 98.19 93 PRO A CA 1
ATOM 732 C C . PRO A 1 93 ? -6.114 -0.102 -11.390 1.00 98.19 93 PRO A C 1
ATOM 734 O O . PRO A 1 93 ? -4.930 -0.336 -11.655 1.00 98.19 93 PRO A O 1
ATOM 737 N N . HIS A 1 94 ? -6.594 1.141 -11.312 1.00 98.00 94 HIS A N 1
ATOM 738 C CA . HIS A 1 94 ? -5.766 2.338 -11.482 1.00 98.00 94 HIS A CA 1
ATOM 739 C C . HIS A 1 94 ? -6.239 3.492 -10.576 1.00 98.00 94 HIS A C 1
ATOM 741 O O . HIS A 1 94 ? -6.829 4.473 -11.044 1.00 98.00 94 HIS A O 1
ATOM 747 N N . PRO A 1 95 ? -5.997 3.384 -9.262 1.00 97.69 95 PRO A N 1
ATOM 748 C CA . PRO A 1 95 ? -6.620 4.236 -8.252 1.00 97.69 95 PRO A CA 1
ATOM 749 C C . PRO A 1 95 ? -6.121 5.684 -8.206 1.00 97.69 95 PRO A C 1
ATOM 751 O O . PRO A 1 95 ? -6.766 6.539 -7.594 1.00 97.69 95 PRO A O 1
ATOM 754 N N . GLY A 1 96 ? -4.931 5.985 -8.724 1.00 98.00 96 GLY A N 1
ATOM 755 C CA . GLY A 1 96 ? -4.154 7.111 -8.216 1.00 98.00 96 GLY A CA 1
ATOM 756 C C . GLY A 1 96 ? -3.827 6.875 -6.738 1.00 98.00 96 GLY A C 1
ATOM 757 O O . GLY A 1 96 ? -3.074 5.968 -6.404 1.00 98.00 96 GLY A O 1
ATOM 758 N N . ARG A 1 97 ? -4.424 7.667 -5.838 1.00 98.50 97 ARG A N 1
ATOM 759 C CA . ARG A 1 97 ? -4.396 7.402 -4.382 1.00 98.50 97 ARG A CA 1
ATOM 760 C C . ARG A 1 97 ? -5.653 6.681 -3.875 1.00 98.50 97 ARG A C 1
ATOM 762 O O . ARG A 1 97 ? -5.719 6.328 -2.703 1.00 98.50 97 ARG A O 1
ATOM 769 N N . GLY A 1 98 ? -6.639 6.485 -4.746 1.00 98.31 98 GLY A N 1
ATOM 770 C CA . GLY A 1 98 ? -7.974 6.008 -4.406 1.00 98.31 98 GLY A CA 1
ATOM 771 C C . GLY A 1 98 ? -8.793 7.027 -3.619 1.00 98.31 98 GLY A C 1
ATOM 772 O O . GLY A 1 98 ? -8.409 8.194 -3.480 1.00 98.31 98 GLY A O 1
ATOM 773 N N . ALA A 1 99 ? -9.948 6.581 -3.133 1.00 98.69 99 ALA A N 1
ATOM 774 C CA . ALA A 1 99 ? -10.883 7.403 -2.373 1.00 98.69 99 ALA A CA 1
ATOM 775 C C . ALA A 1 99 ? -11.383 6.656 -1.135 1.00 98.69 99 ALA A C 1
ATOM 777 O O . ALA A 1 99 ? -11.913 5.556 -1.254 1.00 98.69 99 ALA A O 1
ATOM 778 N N . ASN A 1 100 ? -11.247 7.285 0.031 1.00 98.81 100 ASN A N 1
ATOM 779 C CA . ASN A 1 100 ? -11.744 6.764 1.301 1.00 98.81 100 ASN A CA 1
ATOM 780 C C . ASN A 1 100 ? -13.124 7.344 1.617 1.00 98.81 100 ASN A C 1
ATOM 782 O O . ASN A 1 100 ? -13.324 8.554 1.478 1.00 98.81 100 ASN A O 1
ATOM 786 N N . TRP A 1 101 ? -14.052 6.508 2.074 1.00 98.62 101 TRP A N 1
ATOM 787 C CA . TRP A 1 101 ? -15.375 6.925 2.544 1.00 98.62 101 TRP A CA 1
ATOM 788 C C . TRP A 1 101 ? -15.980 5.863 3.472 1.00 98.62 101 TRP A C 1
ATOM 790 O O . TRP A 1 101 ? -15.439 4.770 3.607 1.00 98.62 101 TRP A O 1
ATOM 800 N N . ASN A 1 102 ? -17.075 6.209 4.150 1.00 98.50 102 ASN A N 1
ATOM 801 C CA . ASN A 1 102 ? -17.804 5.276 5.009 1.00 98.50 102 ASN A CA 1
ATOM 802 C C . ASN A 1 102 ? -19.022 4.741 4.260 1.00 98.50 102 ASN A C 1
ATOM 804 O O . ASN A 1 102 ? -19.946 5.508 3.968 1.00 98.50 102 ASN A O 1
ATOM 808 N N . ASP A 1 103 ? -19.017 3.445 3.979 1.00 98.31 103 ASP A N 1
ATOM 809 C CA . ASP A 1 103 ? -20.169 2.730 3.461 1.00 98.31 103 ASP A CA 1
ATOM 810 C C . ASP A 1 103 ? -21.215 2.507 4.575 1.00 98.31 103 ASP A C 1
ATOM 812 O O . ASP A 1 103 ? -20.844 2.142 5.695 1.00 98.31 103 ASP A O 1
ATOM 816 N N . PRO A 1 104 ? -22.518 2.747 4.320 1.00 97.50 104 PRO A N 1
ATOM 817 C CA . PRO A 1 104 ? -23.565 2.572 5.329 1.00 97.50 104 PRO A CA 1
ATOM 818 C C . PRO A 1 104 ? -23.733 1.141 5.857 1.00 97.50 104 PRO A C 1
ATOM 820 O O . PRO A 1 104 ? -24.265 0.975 6.954 1.00 97.50 104 PRO A O 1
ATOM 823 N N . GLU A 1 105 ? -23.346 0.130 5.078 1.00 96.69 105 GLU A N 1
ATOM 824 C CA . GLU A 1 105 ? -23.480 -1.291 5.412 1.00 96.69 105 GLU A CA 1
ATOM 825 C C . GLU A 1 105 ? -22.135 -1.903 5.819 1.00 96.69 105 GLU A C 1
ATOM 827 O O . GLU A 1 105 ? -22.071 -2.649 6.797 1.00 96.69 105 GLU A O 1
ATOM 832 N N . PHE A 1 106 ? -21.057 -1.561 5.108 1.00 97.75 106 PHE A N 1
ATOM 833 C CA . PHE A 1 106 ? -19.754 -2.219 5.263 1.00 97.75 106 PHE A CA 1
ATOM 834 C C . PHE A 1 106 ? -18.716 -1.422 6.063 1.00 97.75 106 PHE A C 1
ATOM 836 O O . PHE A 1 106 ? -17.636 -1.947 6.332 1.00 97.75 106 PHE A O 1
ATOM 843 N N . GLY A 1 107 ? -19.027 -0.187 6.466 1.00 98.19 107 GLY A N 1
ATOM 844 C CA . GLY A 1 107 ? -18.112 0.652 7.239 1.00 98.19 107 GLY A CA 1
ATOM 845 C C . GLY A 1 107 ? -17.030 1.319 6.376 1.00 98.19 107 GLY A C 1
ATOM 846 O O . GLY A 1 107 ? -17.284 1.647 5.215 1.00 98.19 107 GLY A O 1
ATOM 847 N N . PRO A 1 108 ? -15.833 1.606 6.922 1.00 98.75 108 PRO A N 1
ATOM 848 C CA . PRO A 1 108 ? -14.756 2.260 6.178 1.00 98.75 108 PRO A CA 1
ATOM 849 C C . PRO A 1 108 ? -14.294 1.447 4.961 1.00 98.75 108 PRO A C 1
ATOM 851 O O . PRO A 1 108 ? -13.913 0.280 5.079 1.00 98.75 108 PRO A O 1
ATOM 854 N N . VAL A 1 109 ? -14.281 2.095 3.796 1.00 98.88 109 VAL A N 1
ATOM 855 C CA . VAL A 1 109 ? -13.849 1.501 2.527 1.00 98.88 109 VAL A CA 1
ATOM 856 C C . VAL A 1 109 ? -12.897 2.419 1.759 1.00 98.88 109 VAL A C 1
ATOM 858 O O . VAL A 1 109 ? -12.966 3.649 1.844 1.00 98.88 109 VAL A O 1
ATOM 861 N N . TRP A 1 110 ? -12.046 1.806 0.937 1.00 98.81 110 TRP A N 1
ATOM 862 C CA . TRP A 1 110 ? -11.191 2.469 -0.047 1.00 98.81 110 TRP A CA 1
ATOM 863 C C . TRP A 1 110 ? -11.596 2.041 -1.462 1.00 98.81 110 TRP A C 1
ATOM 865 O O . TRP A 1 110 ? -11.827 0.866 -1.721 1.00 98.81 110 TRP A O 1
ATOM 875 N N . THR A 1 111 ? -11.720 2.980 -2.399 1.00 98.50 111 THR A N 1
ATOM 876 C CA . THR A 1 111 ? -12.254 2.727 -3.751 1.00 98.50 111 THR A CA 1
ATOM 877 C C . THR A 1 111 ? -11.223 2.961 -4.850 1.00 98.50 111 THR A C 1
ATOM 879 O O . THR A 1 111 ? -10.486 3.951 -4.820 1.00 98.50 111 THR A O 1
ATOM 882 N N . THR A 1 112 ? -11.248 2.096 -5.870 1.00 98.44 112 THR A N 1
ATOM 883 C CA . THR A 1 112 ? -10.484 2.242 -7.120 1.00 98.44 112 THR A CA 1
ATOM 884 C C . THR A 1 112 ? -11.384 2.146 -8.351 1.00 98.44 112 THR A C 1
ATOM 886 O O . THR A 1 112 ? -12.343 1.373 -8.387 1.00 98.44 112 THR A O 1
ATOM 889 N N . SER A 1 113 ? -11.041 2.914 -9.386 1.00 97.56 113 SER A N 1
ATOM 890 C CA . SER A 1 113 ? -11.533 2.713 -10.751 1.00 97.56 113 SER A CA 1
ATOM 891 C C . SER A 1 113 ? -10.630 1.761 -11.531 1.00 97.56 113 SER A C 1
ATOM 893 O O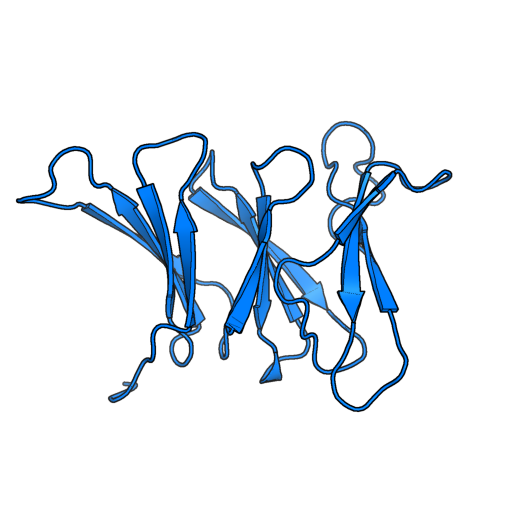 . SER A 1 113 ? -9.536 1.404 -11.075 1.00 97.56 113 SER A O 1
ATOM 895 N N . HIS A 1 114 ? -11.092 1.360 -12.717 1.00 97.31 114 HIS A N 1
ATOM 896 C CA . HIS A 1 114 ? -10.357 0.470 -13.607 1.00 97.31 114 HIS A CA 1
ATOM 897 C C . HIS A 1 114 ? -10.089 1.122 -14.962 1.00 97.31 114 HIS A C 1
ATOM 899 O O . HIS A 1 114 ? -10.919 1.849 -15.508 1.00 97.31 114 HIS A O 1
ATOM 905 N N . LEU A 1 115 ? -8.911 0.865 -15.530 1.00 94.12 115 LEU A N 1
ATOM 906 C CA . LEU A 1 115 ? -8.613 1.301 -16.891 1.00 94.12 115 LEU A CA 1
ATOM 907 C C . LEU A 1 115 ? -9.342 0.418 -17.902 1.00 94.12 115 LEU A C 1
ATOM 909 O O . LEU A 1 115 ? -9.262 -0.806 -17.847 1.00 94.12 115 LEU A O 1
ATOM 913 N N . GLY A 1 116 ? -9.990 1.058 -18.876 1.00 89.62 116 GLY A N 1
ATOM 914 C CA . GLY A 1 116 ? -10.669 0.368 -19.976 1.00 89.62 116 GLY A CA 1
ATOM 915 C C . GLY A 1 116 ? -12.077 -0.137 -19.649 1.00 89.62 116 GLY A C 1
ATOM 916 O O . GLY A 1 116 ? -12.741 -0.642 -20.550 1.00 89.62 116 GLY A O 1
ATOM 917 N N . GLU A 1 117 ? -12.561 0.051 -18.418 1.00 87.88 117 GLU A N 1
ATOM 918 C CA . GLU A 1 117 ? -13.917 -0.299 -17.994 1.00 87.88 117 GLU A CA 1
ATOM 919 C C . GLU A 1 117 ? -14.499 0.794 -17.084 1.00 87.88 117 GLU A C 1
ATOM 921 O O . GLU A 1 117 ? -13.790 1.400 -16.289 1.00 87.88 117 GLU A O 1
ATOM 926 N N . GLY A 1 118 ? -15.805 1.054 -17.177 1.00 89.06 118 GLY A N 1
ATOM 927 C CA . GLY A 1 118 ? -16.507 2.011 -16.310 1.00 89.06 118 GLY A CA 1
ATOM 928 C C . GLY A 1 118 ? -16.808 1.487 -14.900 1.00 89.06 118 GLY A C 1
ATOM 929 O O . GLY A 1 118 ? -17.805 1.901 -14.314 1.00 89.06 118 GLY A O 1
ATOM 930 N N . SER A 1 119 ? -16.017 0.545 -14.385 1.00 89.69 119 SER A N 1
ATOM 931 C CA . SER A 1 119 ? -16.247 -0.127 -13.106 1.00 89.69 119 SER A CA 1
ATOM 932 C C . SER A 1 119 ? -15.523 0.576 -11.950 1.00 89.69 119 SER A C 1
ATOM 934 O O . SER A 1 119 ? -14.383 1.034 -12.076 1.00 89.69 119 SER A O 1
ATOM 936 N N . LEU A 1 120 ? -16.194 0.631 -10.799 1.00 95.06 120 LEU A N 1
ATOM 937 C CA . LEU A 1 120 ? -15.655 1.061 -9.509 1.00 95.06 120 LEU A CA 1
ATOM 938 C C . LEU A 1 120 ? -15.846 -0.085 -8.519 1.00 95.06 120 LEU A C 1
ATOM 940 O O . LEU A 1 120 ? -16.921 -0.681 -8.491 1.00 95.06 120 LEU A O 1
ATOM 944 N N . ILE A 1 121 ? -14.830 -0.367 -7.710 1.00 96.88 121 ILE A N 1
ATOM 945 C CA . ILE A 1 121 ? -14.943 -1.295 -6.579 1.00 96.88 121 ILE A CA 1
ATOM 946 C C . ILE A 1 121 ? -14.545 -0.581 -5.296 1.00 96.88 121 ILE A C 1
ATOM 948 O O . ILE A 1 121 ? -13.644 0.262 -5.315 1.00 96.88 121 ILE A O 1
ATOM 952 N N . ALA A 1 122 ? -15.193 -0.942 -4.197 1.00 98.31 122 ALA A N 1
ATOM 953 C CA . ALA A 1 122 ? -14.829 -0.528 -2.853 1.00 98.31 122 ALA A CA 1
ATOM 954 C C . ALA A 1 122 ? -14.225 -1.733 -2.127 1.00 98.31 122 ALA A C 1
ATOM 956 O O . ALA A 1 122 ? -14.687 -2.843 -2.328 1.00 98.31 122 ALA A O 1
ATOM 957 N N . ILE A 1 123 ? -13.181 -1.523 -1.333 1.00 98.81 123 ILE A N 1
ATOM 958 C CA . ILE A 1 123 ? -12.526 -2.561 -0.536 1.00 98.81 123 ILE A CA 1
ATOM 959 C C . ILE A 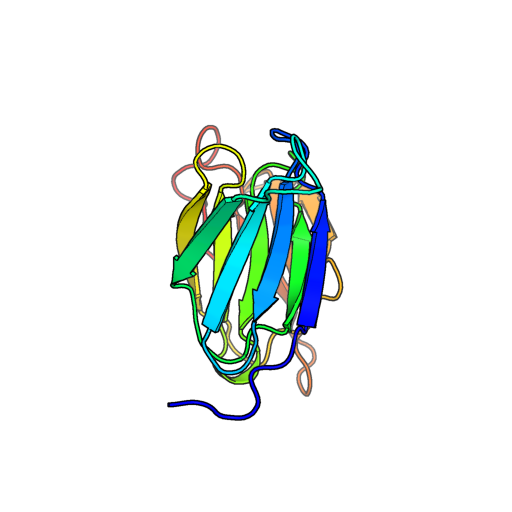1 123 ? -12.664 -2.168 0.931 1.00 98.81 123 ILE A C 1
ATOM 961 O O . ILE A 1 123 ? -12.292 -1.048 1.282 1.00 98.81 123 ILE A O 1
ATOM 965 N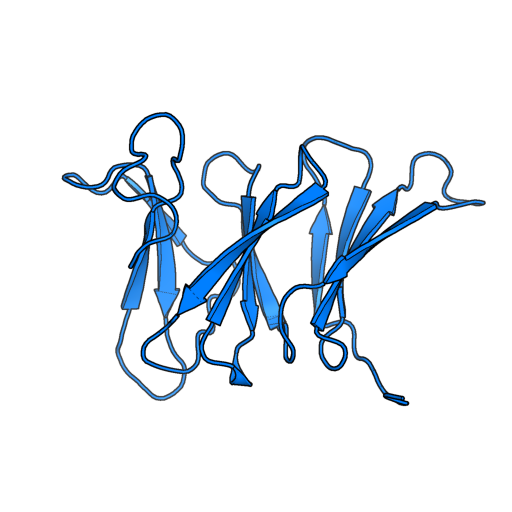 N . GLY A 1 124 ? -13.177 -3.063 1.779 1.00 98.81 124 GLY A N 1
ATOM 966 C CA . GLY A 1 124 ? -13.261 -2.835 3.227 1.00 98.81 124 GLY A CA 1
ATOM 967 C C . GLY A 1 124 ? -11.880 -2.688 3.869 1.00 98.81 124 GLY A C 1
ATOM 968 O O . GLY A 1 124 ? -10.996 -3.505 3.607 1.00 98.81 124 GLY A O 1
ATOM 969 N N . THR A 1 125 ? -11.691 -1.669 4.714 1.00 98.81 125 THR A N 1
ATOM 970 C CA . THR A 1 125 ? -10.380 -1.342 5.317 1.00 98.81 125 THR A CA 1
ATOM 971 C C . THR A 1 125 ? -10.371 -1.335 6.845 1.00 98.81 125 THR A C 1
ATOM 973 O O . THR A 1 125 ? -9.472 -0.754 7.447 1.00 98.81 125 THR A O 1
ATOM 976 N N . ASP A 1 126 ? -11.376 -1.932 7.485 1.00 98.38 126 ASP A N 1
ATOM 977 C CA . ASP A 1 126 ? -11.523 -1.937 8.945 1.00 98.38 126 ASP A CA 1
ATOM 978 C C . ASP A 1 126 ? -11.570 -3.370 9.511 1.00 98.38 126 ASP A C 1
ATOM 980 O O . ASP A 1 126 ? -12.653 -3.899 9.776 1.00 98.38 126 ASP A O 1
ATOM 984 N N . PRO A 1 127 ? -10.410 -4.026 9.696 1.00 98.12 127 PRO A N 1
ATOM 985 C CA . PRO A 1 127 ? -10.345 -5.386 10.234 1.00 98.12 127 PRO A CA 1
ATOM 986 C C . PRO A 1 127 ? -10.756 -5.497 11.710 1.00 98.12 127 PRO A C 1
ATOM 988 O O . PRO A 1 127 ? -11.032 -6.604 12.168 1.00 98.12 127 PRO A O 1
ATOM 991 N N . GLU A 1 128 ? -10.809 -4.394 12.466 1.00 97.25 128 GLU A N 1
ATOM 992 C CA . GLU A 1 128 ? -11.189 -4.415 13.885 1.00 97.25 128 GLU A CA 1
ATOM 993 C C . GLU A 1 128 ? -12.700 -4.229 14.077 1.00 97.25 128 GLU A C 1
ATOM 995 O O . GLU A 1 128 ? -13.330 -4.993 14.812 1.00 97.25 128 GLU A O 1
ATOM 1000 N N . GLY A 1 129 ? -13.290 -3.225 13.420 1.00 97.62 129 GLY A N 1
ATOM 1001 C CA . GLY A 1 129 ? -14.715 -2.912 13.535 1.00 97.62 129 GLY A CA 1
ATOM 1002 C C . GLY A 1 129 ? -15.610 -3.699 12.577 1.00 97.62 129 GLY A C 1
ATOM 1003 O O . GLY A 1 129 ? -16.751 -4.003 12.929 1.00 97.62 129 GLY A O 1
ATOM 1004 N N . HIS A 1 130 ? -15.098 -4.067 11.396 1.00 98.12 130 HIS A N 1
ATOM 1005 C CA . HIS A 1 130 ? -15.847 -4.743 10.329 1.00 98.12 130 HIS A CA 1
ATOM 1006 C C . HIS A 1 130 ? -15.074 -5.954 9.754 1.00 98.12 130 HIS A C 1
ATOM 1008 O O . HIS A 1 130 ? -14.873 -6.049 8.538 1.00 98.12 130 HIS A O 1
ATOM 1014 N N . PRO A 1 131 ? -14.660 -6.926 10.596 1.00 97.38 131 PRO A N 1
ATOM 1015 C CA . PRO A 1 131 ? -13.791 -8.037 10.184 1.00 97.38 131 PRO A CA 1
ATOM 1016 C C . PRO A 1 131 ? -14.379 -8.908 9.065 1.00 97.38 131 PRO A C 1
ATOM 1018 O O . PRO A 1 131 ? -13.643 -9.441 8.237 1.00 97.38 131 PRO A O 1
ATOM 1021 N N . ASP A 1 132 ? -15.707 -9.037 9.002 1.00 97.31 132 ASP A N 1
ATOM 1022 C CA . ASP A 1 132 ? -16.378 -9.825 7.965 1.00 97.31 132 ASP A CA 1
ATOM 1023 C C . ASP A 1 132 ? -16.280 -9.186 6.568 1.00 97.31 132 ASP A C 1
ATOM 1025 O O . ASP A 1 132 ? -16.396 -9.906 5.572 1.00 97.31 132 ASP A O 1
ATOM 1029 N N . SER A 1 133 ? -16.013 -7.880 6.486 1.00 97.62 133 SER A N 1
ATOM 1030 C CA . SER A 1 133 ? -15.921 -7.104 5.239 1.00 97.62 133 SER A CA 1
ATOM 1031 C C . SER A 1 133 ? -14.491 -6.678 4.895 1.00 97.62 133 SER A C 1
ATOM 1033 O O . SER A 1 133 ? -14.224 -6.277 3.763 1.00 97.62 133 SER A O 1
ATOM 1035 N N . ALA A 1 134 ? -13.562 -6.756 5.850 1.00 97.94 134 ALA A N 1
ATOM 1036 C CA . ALA A 1 134 ? -12.181 -6.342 5.646 1.00 97.94 134 ALA A CA 1
ATOM 1037 C C . ALA A 1 134 ? -11.518 -7.116 4.496 1.00 97.94 134 ALA A C 1
ATOM 1039 O O . ALA A 1 134 ? -11.646 -8.339 4.385 1.00 97.94 134 ALA A O 1
ATOM 1040 N N . TRP A 1 135 ? -10.810 -6.375 3.639 1.00 98.31 135 TRP A N 1
ATOM 1041 C CA . TRP A 1 135 ? -10.044 -6.896 2.502 1.00 98.31 135 TRP A CA 1
ATOM 1042 C C . TRP A 1 135 ? -10.888 -7.614 1.440 1.00 98.31 135 TRP A C 1
ATOM 1044 O O . TRP A 1 135 ? -10.380 -8.444 0.686 1.00 98.31 135 TRP A O 1
ATOM 1054 N N . LYS A 1 136 ? -12.182 -7.286 1.363 1.00 97.75 136 LYS A N 1
ATOM 1055 C CA . LYS A 1 136 ? -13.124 -7.811 0.367 1.00 97.75 136 LYS A CA 1
ATOM 1056 C C . LYS A 1 136 ? -13.714 -6.679 -0.468 1.00 97.75 136 LYS A C 1
ATOM 1058 O O . LYS A 1 136 ? -13.798 -5.551 0.016 1.00 97.75 136 LYS A O 1
ATOM 1063 N N . VAL A 1 137 ? -14.079 -7.023 -1.708 1.00 94.94 137 VAL A N 1
ATOM 1064 C CA . VAL A 1 137 ? -14.838 -6.184 -2.655 1.00 94.94 137 VAL A CA 1
ATOM 1065 C C . VAL A 1 137 ? -16.330 -6.261 -2.367 1.00 94.94 137 VAL A C 1
ATOM 1067 O O . VAL A 1 137 ? -16.786 -7.392 -2.079 1.00 94.94 137 VAL A O 1
#

Radius of gyration: 14.63 Å; Cα contacts (8 Å, |Δi|>4): 369; chains: 1; bounding box: 47×20×34 Å

pLDDT: mean 97.42, std 3.18, range [70.88, 98.88]

Mean predicted aligned error: 2.4 Å

Foldseek 3Di:
DDPDFDWADWDAAPAAQWIWIARAQQQWTWTWRVPPVVDIDIDIERWDHGWHAEAAFPVSQWTFIFSFVVQWTWTAGSNVGYTPDIAHHPHGWDANHFDWDQDPVQGIWTKTDHPPDRDMDTQRPCCPPRVVRHRYD

Solvent-accessible surface area (backbone atoms only — not comparable to full-atom values): 7310 Å² total; per-residue (Å²): 139,76,97,75,60,43,76,55,35,76,47,74,50,84,77,48,66,26,38,40,36,27,28,11,67,76,7,33,39,33,40,37,34,52,84,44,75,90,69,58,51,73,50,78,33,76,69,48,46,40,29,38,43,40,24,57,39,87,84,53,43,37,41,41,30,21,12,24,90,63,23,27,35,36,31,30,33,58,76,85,64,43,70,76,47,76,30,80,45,101,48,34,41,60,38,55,49,44,47,63,50,74,44,96,86,58,38,46,26,37,32,36,41,31,64,98,48,101,53,72,49,49,29,22,71,31,63,83,87,32,54,93,36,34,69,35,112